Protein AF-A0A2W4JEU6-F1 (afdb_monomer_lite)

Structure (mmCIF, N/CA/C/O backbone):
data_AF-A0A2W4JEU6-F1
#
_entry.id   AF-A0A2W4JEU6-F1
#
loop_
_atom_site.group_PDB
_atom_site.id
_atom_site.type_symbol
_atom_site.label_atom_id
_atom_site.label_alt_id
_atom_site.label_comp_id
_atom_site.label_asym_id
_atom_site.label_entity_id
_atom_site.label_seq_id
_atom_site.pdbx_PDB_ins_code
_atom_site.Cartn_x
_atom_site.Cartn_y
_atom_site.Cartn_z
_atom_site.occupancy
_atom_site.B_iso_or_equiv
_atom_site.auth_seq_id
_atom_site.auth_comp_id
_atom_site.auth_asym_id
_atom_site.auth_atom_id
_atom_site.pdbx_PDB_model_num
ATOM 1 N N . LEU A 1 1 ? 1.274 -0.848 8.526 1.00 90.69 1 LEU A N 1
ATOM 2 C CA . LEU A 1 1 ? 2.165 -1.900 7.980 1.00 90.69 1 LEU A CA 1
ATOM 3 C C . LEU A 1 1 ? 3.248 -1.240 7.136 1.00 90.69 1 LEU A C 1
ATOM 5 O O . LEU A 1 1 ? 2.908 -0.411 6.297 1.00 90.69 1 LEU A O 1
ATOM 9 N N . CYS A 1 2 ? 4.511 -1.610 7.355 1.00 92.81 2 CYS A N 1
ATOM 10 C CA . CYS A 1 2 ? 5.651 -1.147 6.563 1.00 92.81 2 CYS A CA 1
ATOM 11 C C . CYS A 1 2 ? 6.364 -2.358 5.947 1.00 92.81 2 CYS A C 1
ATOM 13 O O . CYS A 1 2 ? 6.729 -3.273 6.682 1.00 92.81 2 CYS A O 1
ATOM 15 N N . GLN A 1 3 ? 6.557 -2.375 4.625 1.00 91.56 3 GLN A N 1
ATOM 16 C CA . GLN A 1 3 ? 7.283 -3.443 3.921 1.00 91.56 3 GLN A CA 1
ATOM 17 C C . GLN A 1 3 ? 8.493 -2.859 3.186 1.00 91.56 3 GLN A C 1
ATOM 19 O O . GLN A 1 3 ? 8.336 -2.044 2.276 1.00 91.56 3 GLN A O 1
ATOM 24 N N . GLY A 1 4 ? 9.697 -3.280 3.584 1.00 94.38 4 GLY A N 1
ATOM 25 C CA . GLY A 1 4 ? 10.959 -2.893 2.935 1.00 94.38 4 GLY A CA 1
ATOM 26 C C . GLY A 1 4 ? 11.343 -3.774 1.743 1.00 94.38 4 GLY A C 1
ATOM 27 O O . GLY A 1 4 ? 12.317 -3.488 1.059 1.00 94.38 4 GLY A O 1
ATOM 28 N N . HIS A 1 5 ? 10.580 -4.837 1.483 1.00 94.25 5 HIS A N 1
ATOM 29 C CA . HIS A 1 5 ? 10.772 -5.717 0.339 1.00 94.25 5 HIS A CA 1
ATOM 30 C C . HIS A 1 5 ? 9.416 -6.049 -0.282 1.00 94.25 5 HIS A C 1
ATOM 32 O O . HIS A 1 5 ? 8.514 -6.516 0.415 1.00 94.25 5 HIS A O 1
ATOM 38 N N . CYS A 1 6 ? 9.278 -5.801 -1.585 1.00 94.31 6 CYS A N 1
ATOM 39 C CA . CYS A 1 6 ? 8.120 -6.214 -2.366 1.00 94.31 6 CYS A CA 1
ATOM 40 C C . CYS A 1 6 ? 8.549 -7.382 -3.271 1.00 94.31 6 CYS A C 1
ATOM 42 O O . CYS A 1 6 ? 9.346 -7.167 -4.185 1.00 94.31 6 CYS A O 1
ATOM 44 N N . PRO A 1 7 ? 8.037 -8.608 -3.053 1.00 94.00 7 PRO A N 1
ATOM 45 C CA . PRO A 1 7 ? 8.463 -9.787 -3.816 1.00 94.00 7 PRO A CA 1
ATOM 46 C C . PRO A 1 7 ? 8.093 -9.704 -5.302 1.00 94.00 7 PRO A C 1
ATOM 48 O O . PRO A 1 7 ? 8.663 -10.407 -6.129 1.00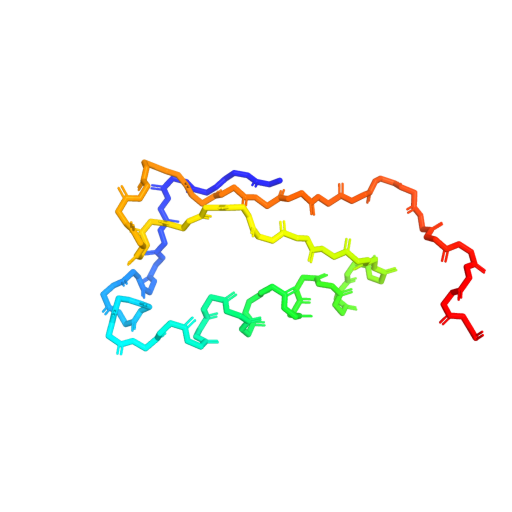 94.00 7 PRO A O 1
ATOM 51 N N . VAL A 1 8 ? 7.144 -8.832 -5.640 1.00 95.25 8 VAL A N 1
ATOM 52 C CA . VAL A 1 8 ? 6.662 -8.587 -7.001 1.00 95.25 8 VAL A CA 1
ATOM 53 C C . VAL A 1 8 ? 7.007 -7.175 -7.475 1.00 95.25 8 VAL A C 1
ATOM 55 O O . VAL A 1 8 ? 6.303 -6.637 -8.321 1.00 95.25 8 VAL A O 1
ATOM 58 N N . GLN A 1 9 ? 8.060 -6.547 -6.934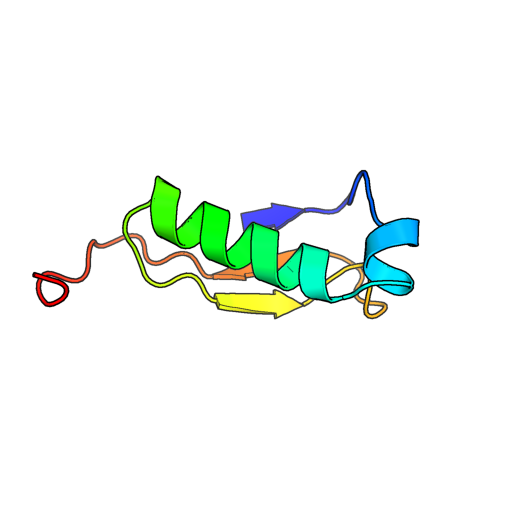 1.00 95.75 9 GLN A N 1
ATOM 59 C CA . GLN A 1 9 ? 8.377 -5.140 -7.206 1.00 95.75 9 GLN A CA 1
ATOM 60 C C . GLN A 1 9 ? 8.433 -4.818 -8.703 1.00 95.75 9 GLN A C 1
ATOM 62 O O . GLN A 1 9 ? 7.742 -3.907 -9.143 1.00 95.75 9 GLN A O 1
ATOM 67 N N . SER A 1 10 ? 9.195 -5.586 -9.485 1.00 96.25 10 SER A N 1
ATOM 68 C CA . SER A 1 10 ? 9.340 -5.358 -10.929 1.00 96.25 10 SER A CA 1
ATOM 69 C C . SER A 1 10 ? 8.012 -5.469 -11.682 1.00 96.25 10 SER A C 1
ATOM 71 O O . SER A 1 10 ? 7.755 -4.721 -12.621 1.00 96.25 10 SER A O 1
ATOM 73 N N . ILE A 1 11 ? 7.137 -6.378 -11.248 1.00 97.56 11 ILE A N 1
ATOM 74 C CA . ILE A 1 11 ? 5.794 -6.532 -11.811 1.00 97.56 11 ILE A CA 1
ATOM 75 C C . ILE A 1 11 ? 4.930 -5.338 -11.407 1.00 97.56 11 ILE A C 1
ATOM 77 O O . ILE A 1 11 ? 4.254 -4.775 -12.252 1.00 97.56 11 ILE A O 1
ATOM 81 N N . ALA A 1 12 ? 4.978 -4.918 -10.144 1.00 96.94 12 ALA A N 1
ATOM 82 C CA . ALA A 1 12 ? 4.214 -3.784 -9.640 1.00 96.94 12 ALA A CA 1
ATOM 83 C C . ALA A 1 12 ? 4.665 -2.435 -10.236 1.00 96.94 12 ALA A C 1
ATOM 85 O O . ALA A 1 12 ? 3.866 -1.503 -10.297 1.00 96.94 12 ALA A O 1
ATOM 86 N N . GLU A 1 13 ? 5.920 -2.325 -10.681 1.00 97.31 13 GLU A N 1
ATOM 87 C CA . GLU A 1 13 ? 6.428 -1.183 -11.455 1.00 97.31 13 GLU A CA 1
ATOM 88 C C . GLU A 1 13 ? 5.819 -1.147 -12.862 1.00 97.31 13 GLU A C 1
ATOM 90 O O . GLU A 1 13 ? 5.412 -0.087 -13.334 1.00 97.31 13 GLU A O 1
ATOM 95 N N . ALA A 1 14 ? 5.713 -2.305 -13.520 1.00 97.69 14 ALA A N 1
ATOM 96 C CA . ALA A 1 14 ? 5.110 -2.422 -14.848 1.00 97.69 14 ALA A CA 1
ATOM 97 C C . ALA A 1 14 ? 3.569 -2.387 -14.822 1.00 97.69 14 ALA A C 1
ATOM 99 O O . ALA A 1 14 ? 2.943 -1.963 -15.792 1.00 97.69 14 ALA A O 1
ATOM 100 N N . ALA A 1 15 ? 2.973 -2.840 -13.721 1.00 97.12 15 ALA A N 1
ATOM 101 C CA . ALA A 1 15 ? 1.544 -3.046 -13.530 1.00 97.12 15 ALA A CA 1
ATOM 102 C C . ALA A 1 15 ? 1.130 -2.590 -12.109 1.00 97.12 15 ALA A C 1
ATOM 104 O O . ALA A 1 15 ? 1.064 -3.391 -11.169 1.00 97.12 15 ALA A O 1
ATOM 105 N N . PRO A 1 16 ? 0.875 -1.285 -11.901 1.00 93.81 16 PRO A N 1
ATOM 106 C CA . PRO A 1 16 ? 0.546 -0.734 -10.584 1.00 93.81 16 PRO A CA 1
ATOM 107 C C . PRO A 1 16 ? -0.723 -1.314 -9.942 1.00 93.81 16 PRO A C 1
ATOM 109 O O . PRO A 1 16 ? -0.860 -1.277 -8.717 1.00 93.81 16 PRO A O 1
ATOM 112 N N . GLU A 1 17 ? -1.626 -1.910 -10.726 1.00 96.06 17 GLU A N 1
ATOM 113 C CA . GLU A 1 17 ? -2.861 -2.535 -10.247 1.00 96.06 17 GLU A CA 1
ATOM 114 C C . GLU A 1 17 ? -2.619 -3.667 -9.238 1.00 96.06 17 GLU A C 1
ATOM 116 O O . GLU A 1 17 ? -3.506 -3.979 -8.438 1.00 96.06 17 GLU A O 1
ATOM 121 N N . TRP A 1 18 ? -1.415 -4.248 -9.219 1.00 96.25 18 TRP A N 1
ATOM 122 C CA . TRP A 1 18 ? -0.995 -5.214 -8.203 1.00 96.25 18 TRP A CA 1
ATOM 123 C C . TRP A 1 18 ? -0.949 -4.590 -6.805 1.00 96.25 18 TRP A C 1
ATOM 125 O O . TRP A 1 18 ? -1.403 -5.206 -5.838 1.00 96.25 18 TRP A O 1
ATOM 135 N N . CYS A 1 19 ? -0.469 -3.348 -6.688 1.00 96.12 19 CYS A N 1
ATOM 136 C CA . CYS A 1 19 ? -0.464 -2.620 -5.417 1.00 96.12 19 CYS A CA 1
ATOM 137 C C . CYS A 1 19 ? -1.896 -2.306 -4.949 1.00 96.12 19 CYS A C 1
ATOM 139 O O . CYS A 1 19 ? -2.205 -2.392 -3.755 1.00 96.12 19 CYS A O 1
ATOM 141 N N . ASP A 1 20 ? -2.796 -1.990 -5.881 1.00 95.44 20 ASP A N 1
ATOM 142 C CA . ASP A 1 20 ? -4.205 -1.745 -5.564 1.00 95.44 20 ASP A CA 1
ATOM 143 C C . ASP A 1 20 ? -4.921 -3.036 -5.152 1.00 95.44 20 ASP A C 1
ATOM 145 O O . ASP A 1 20 ? -5.698 -3.046 -4.194 1.00 95.44 20 ASP A O 1
ATOM 149 N N . ALA A 1 21 ? -4.643 -4.143 -5.845 1.00 96.12 21 ALA A N 1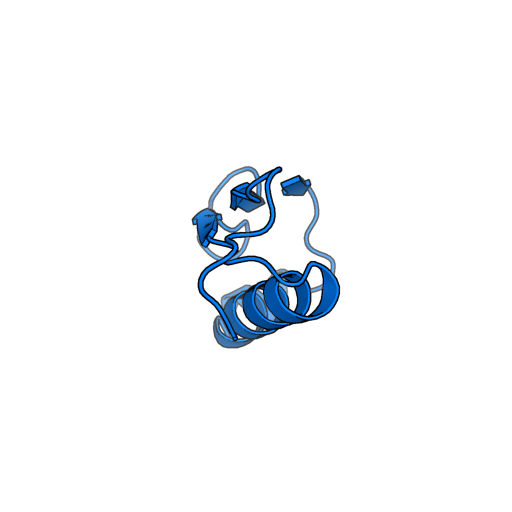
ATOM 150 C CA . ALA A 1 21 ? -5.181 -5.459 -5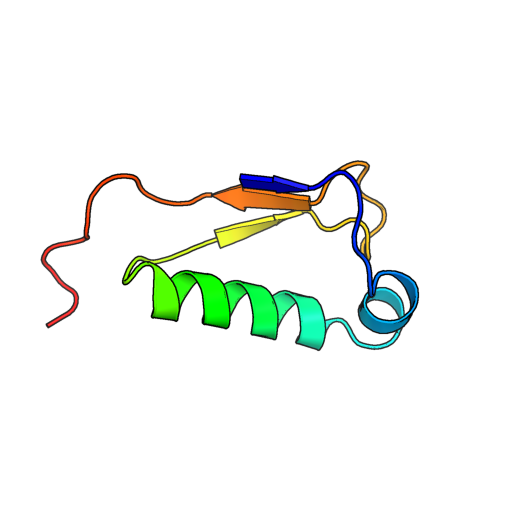.521 1.00 96.12 21 ALA A CA 1
ATOM 151 C C . ALA A 1 21 ? -4.750 -5.915 -4.123 1.00 96.12 21 ALA A C 1
ATOM 153 O O . ALA A 1 21 ? -5.589 -6.375 -3.350 1.00 96.12 21 ALA A O 1
ATOM 154 N N . GLU A 1 22 ? -3.482 -5.717 -3.761 1.00 95.69 22 GLU A N 1
ATOM 155 C CA . GLU A 1 22 ? -2.982 -6.006 -2.417 1.00 95.69 22 GLU A CA 1
ATOM 156 C C . GLU A 1 22 ? -3.666 -5.123 -1.356 1.00 95.69 22 GLU A C 1
ATOM 158 O O . GLU A 1 22 ? -4.054 -5.615 -0.299 1.00 95.69 22 GLU A O 1
ATOM 163 N N . THR A 1 23 ? -3.896 -3.833 -1.639 1.00 96.00 23 THR A N 1
ATOM 164 C CA . THR A 1 23 ? -4.627 -2.938 -0.719 1.00 96.00 23 THR A CA 1
ATOM 165 C C . THR A 1 23 ? -6.059 -3.421 -0.495 1.00 96.00 23 THR A C 1
ATOM 167 O O . THR A 1 23 ? -6.501 -3.521 0.649 1.00 96.00 23 THR A O 1
ATOM 170 N N . ARG A 1 24 ? -6.767 -3.798 -1.570 1.00 96.50 24 ARG A N 1
ATOM 171 C CA . ARG A 1 24 ? -8.112 -4.388 -1.479 1.00 96.50 24 ARG A CA 1
ATOM 172 C C . ARG A 1 24 ? -8.109 -5.706 -0.709 1.00 96.50 24 ARG A C 1
ATOM 174 O O . ARG A 1 24 ? -9.024 -5.947 0.074 1.00 96.50 24 ARG A O 1
ATOM 181 N N . ALA A 1 25 ? -7.091 -6.543 -0.905 1.00 95.81 25 ALA A N 1
ATOM 182 C CA . ALA A 1 25 ? -6.942 -7.792 -0.169 1.00 95.81 25 ALA A CA 1
ATOM 183 C C . ALA A 1 25 ? -6.771 -7.535 1.335 1.00 95.81 25 ALA A C 1
ATOM 185 O O . ALA A 1 25 ? -7.470 -8.162 2.128 1.00 95.81 25 ALA A O 1
ATOM 186 N N . PHE A 1 26 ? -5.931 -6.572 1.733 1.00 95.12 26 PHE A N 1
ATOM 187 C CA . PHE A 1 26 ? -5.801 -6.181 3.139 1.00 95.12 26 PHE A CA 1
ATOM 188 C C . PHE A 1 26 ? -7.113 -5.661 3.717 1.00 95.12 26 PHE A C 1
ATOM 190 O O . PHE A 1 26 ? -7.512 -6.121 4.783 1.00 95.12 26 PHE A O 1
ATOM 197 N N . SER A 1 27 ? -7.818 -4.777 3.006 1.00 95.06 27 SER A N 1
ATOM 198 C CA . SER A 1 27 ? -9.132 -4.303 3.451 1.00 95.06 27 SER A CA 1
ATOM 199 C C . SER A 1 27 ? -10.132 -5.433 3.651 1.00 95.06 27 SER A C 1
ATOM 201 O O . SER A 1 27 ? -10.813 -5.464 4.667 1.00 95.06 27 SER A O 1
ATOM 203 N N . LYS A 1 28 ? -10.191 -6.390 2.719 1.00 95.31 28 LYS A N 1
ATOM 204 C CA . LYS A 1 28 ? -11.106 -7.531 2.809 1.00 95.31 28 LYS A CA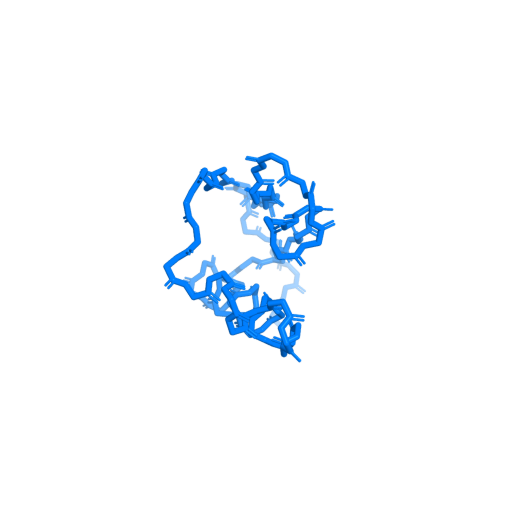 1
ATOM 205 C C . LYS A 1 28 ? -10.762 -8.474 3.963 1.00 95.31 28 LYS A C 1
ATOM 207 O O . LYS A 1 28 ? -11.664 -8.981 4.614 1.00 95.31 28 LYS A O 1
ATOM 212 N N . VAL A 1 29 ? -9.477 -8.753 4.183 1.00 95.00 29 VAL A N 1
ATOM 213 C CA . VAL A 1 29 ? -9.028 -9.680 5.238 1.00 95.00 29 VAL A CA 1
ATOM 214 C C . VAL A 1 29 ? -9.211 -9.074 6.626 1.00 95.00 29 VAL A C 1
ATOM 216 O O . VAL A 1 29 ? -9.564 -9.788 7.558 1.00 95.00 29 VAL A O 1
ATOM 219 N N . LEU A 1 30 ? -8.951 -7.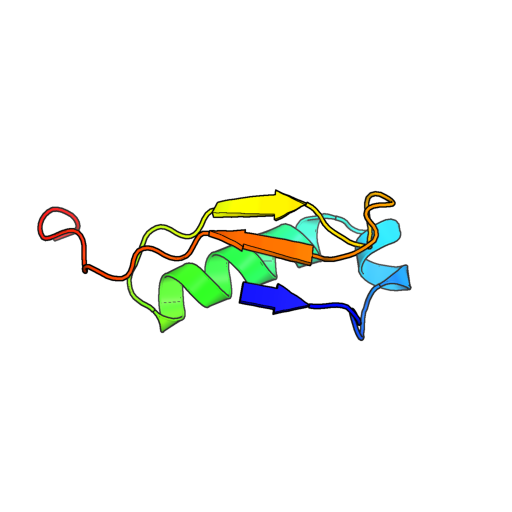775 6.766 1.00 93.12 30 LEU A N 1
ATOM 220 C CA . LEU A 1 30 ? -8.995 -7.079 8.051 1.00 93.12 30 LEU A CA 1
ATOM 221 C C . LEU A 1 30 ? -10.362 -6.458 8.361 1.00 93.12 30 LEU A C 1
ATOM 223 O O . LEU A 1 30 ? -10.549 -5.973 9.470 1.00 93.12 30 LEU A O 1
ATOM 227 N N . ASP A 1 31 ? -11.282 -6.456 7.394 1.00 93.00 31 ASP A N 1
ATOM 228 C CA . ASP A 1 31 ? -12.609 -5.831 7.478 1.00 93.00 31 ASP A CA 1
ATOM 229 C C . ASP A 1 31 ? -12.562 -4.353 7.914 1.00 93.00 31 ASP A C 1
ATOM 231 O O . ASP A 1 31 ? -13.362 -3.862 8.709 1.00 93.00 31 ASP A O 1
ATOM 235 N N . VAL A 1 32 ? -11.566 -3.623 7.402 1.00 93.62 32 VAL A N 1
ATOM 236 C CA . VAL A 1 32 ? -11.380 -2.188 7.651 1.00 93.62 32 VAL A CA 1
ATOM 237 C C . VAL A 1 32 ? -10.957 -1.458 6.383 1.00 93.62 32 VAL A C 1
ATOM 239 O O . VAL A 1 32 ? -10.355 -2.027 5.465 1.00 93.62 32 VAL A O 1
ATOM 242 N N . HIS A 1 33 ? -11.226 -0.155 6.334 1.00 93.06 33 HIS A N 1
ATOM 243 C CA . HIS A 1 33 ? -10.695 0.691 5.274 1.00 93.06 33 HIS A CA 1
ATOM 244 C C . HIS A 1 33 ? -9.173 0.829 5.419 1.00 93.06 33 HIS A C 1
ATOM 246 O O . HIS A 1 33 ? -8.679 1.376 6.402 1.00 93.06 33 HIS A O 1
ATOM 252 N N . VAL A 1 34 ? -8.427 0.338 4.432 1.00 95.06 34 VAL A N 1
ATOM 253 C CA . VAL A 1 34 ? -6.964 0.373 4.405 1.00 95.06 34 VAL A CA 1
ATOM 254 C C . VAL A 1 34 ? -6.518 1.374 3.349 1.00 95.06 34 VAL A C 1
ATOM 256 O O . VAL A 1 34 ? -7.010 1.355 2.223 1.00 95.06 34 VAL A O 1
ATOM 259 N N . GLN A 1 35 ? -5.541 2.215 3.692 1.00 95.69 35 GLN A N 1
ATOM 260 C CA . GLN A 1 35 ? -4.996 3.212 2.771 1.00 95.69 35 GLN A CA 1
ATOM 261 C C . GLN A 1 35 ? -3.508 2.976 2.512 1.00 95.69 35 GLN A C 1
ATOM 263 O O . GLN A 1 35 ? -2.697 2.930 3.440 1.00 95.69 35 GLN A O 1
ATOM 268 N N . ARG A 1 36 ? -3.132 2.886 1.233 1.00 96.12 36 ARG A N 1
ATOM 269 C CA . ARG A 1 36 ? -1.736 2.845 0.779 1.00 96.12 36 ARG A CA 1
ATOM 270 C C . ARG A 1 36 ? -1.207 4.267 0.599 1.00 96.12 36 ARG A C 1
ATOM 272 O O . ARG A 1 36 ? -1.745 5.018 -0.205 1.00 96.12 36 ARG A O 1
ATOM 279 N N . LEU A 1 37 ? -0.150 4.629 1.321 1.00 96.50 37 LEU A N 1
ATOM 280 C CA . LEU A 1 37 ? 0.474 5.956 1.230 1.00 96.50 37 LEU A CA 1
ATOM 281 C C . LEU A 1 37 ? 1.657 5.979 0.258 1.00 96.50 37 LEU A C 1
ATOM 283 O O . LEU A 1 37 ? 1.825 6.929 -0.500 1.00 96.50 37 LEU A O 1
ATOM 287 N N . SER A 1 38 ? 2.482 4.932 0.279 1.00 96.81 38 SER A N 1
ATOM 288 C CA . SER A 1 38 ? 3.685 4.824 -0.549 1.00 96.81 38 SER A CA 1
ATOM 289 C C . SER A 1 38 ? 3.917 3.383 -0.981 1.00 96.81 38 SER A C 1
ATOM 291 O O . SER A 1 38 ? 3.496 2.448 -0.293 1.00 96.81 38 SER A O 1
ATOM 293 N N . THR A 1 39 ? 4.611 3.195 -2.103 1.00 97.12 39 THR A N 1
ATOM 294 C CA . THR A 1 39 ? 5.019 1.874 -2.593 1.00 97.12 39 THR A CA 1
ATOM 295 C C . THR A 1 39 ? 6.455 1.908 -3.109 1.00 97.12 39 THR A C 1
ATOM 297 O O . THR A 1 39 ? 6.884 2.897 -3.705 1.00 97.12 39 THR A O 1
ATOM 300 N N . LEU A 1 40 ? 7.187 0.807 -2.908 1.00 97.06 40 LEU A N 1
ATOM 301 C CA . LEU A 1 40 ? 8.501 0.578 -3.523 1.00 97.06 40 LEU A CA 1
ATOM 302 C C . LEU A 1 40 ? 8.416 0.700 -5.051 1.00 97.06 40 LEU A C 1
ATOM 304 O O . LEU A 1 40 ? 9.244 1.364 -5.660 1.00 97.06 40 LEU A O 1
ATOM 308 N N . ALA A 1 41 ? 7.339 0.176 -5.647 1.00 96.25 41 ALA A N 1
ATOM 309 C CA . ALA A 1 41 ? 7.072 0.258 -7.085 1.00 96.25 41 ALA A CA 1
ATOM 310 C C . ALA A 1 41 ? 6.910 1.693 -7.629 1.00 96.25 41 ALA A C 1
ATOM 312 O O . ALA A 1 41 ? 6.962 1.913 -8.832 1.00 96.25 41 ALA A O 1
ATOM 313 N N . ARG A 1 42 ? 6.703 2.686 -6.753 1.00 95.25 42 ARG A N 1
ATOM 314 C CA . ARG A 1 42 ? 6.658 4.113 -7.110 1.00 95.25 42 ARG A CA 1
ATOM 315 C C . ARG A 1 42 ? 7.908 4.875 -6.656 1.00 95.25 42 ARG A C 1
ATOM 317 O O . ARG A 1 42 ? 7.881 6.100 -6.593 1.00 95.25 42 ARG A O 1
ATOM 324 N N . GLY A 1 43 ? 8.985 4.164 -6.322 1.00 94.88 43 GLY A N 1
ATOM 325 C CA . GLY A 1 43 ? 10.275 4.747 -5.949 1.00 94.88 43 GLY A CA 1
ATOM 326 C C . GLY A 1 43 ? 10.404 5.169 -4.483 1.00 94.88 43 GLY A C 1
ATOM 327 O O . GLY A 1 43 ? 11.374 5.835 -4.131 1.00 94.88 43 GLY A O 1
ATOM 328 N N . ALA A 1 44 ? 9.459 4.808 -3.608 1.00 96.62 44 ALA A N 1
ATOM 329 C CA . ALA A 1 44 ? 9.638 5.017 -2.170 1.00 96.62 44 ALA A CA 1
ATOM 330 C C . ALA A 1 44 ? 10.662 4.024 -1.592 1.00 96.62 44 ALA A C 1
ATOM 332 O O . ALA A 1 44 ? 10.903 2.974 -2.174 1.00 96.62 44 ALA A O 1
ATOM 333 N N . HIS A 1 45 ? 11.211 4.305 -0.406 1.00 95.94 45 HIS A N 1
ATOM 334 C CA . HIS A 1 45 ? 12.111 3.374 0.300 1.00 95.94 45 HIS A CA 1
ATOM 335 C C . HIS A 1 45 ? 11.381 2.218 0.998 1.00 95.94 45 HIS A C 1
ATOM 337 O O . HIS A 1 45 ? 11.991 1.221 1.371 1.00 95.94 45 HIS A O 1
ATOM 343 N N . VAL A 1 46 ? 10.078 2.372 1.226 1.00 96.88 46 VAL A N 1
ATOM 344 C CA . VAL A 1 46 ? 9.243 1.414 1.950 1.00 96.88 46 VAL A CA 1
ATOM 345 C C . VAL A 1 46 ? 7.800 1.553 1.471 1.00 96.88 46 VAL A C 1
ATOM 347 O O . VAL A 1 46 ? 7.317 2.666 1.217 1.00 96.88 46 VAL A O 1
ATOM 350 N N . CYS A 1 47 ? 7.088 0.434 1.348 1.00 97.06 47 CYS A N 1
ATOM 351 C CA . CYS A 1 47 ? 5.638 0.473 1.197 1.00 97.06 47 CYS A CA 1
ATOM 352 C C . CYS A 1 47 ? 5.011 0.827 2.547 1.00 97.06 47 CYS A C 1
ATOM 354 O O . CYS A 1 47 ? 5.208 0.092 3.516 1.00 97.06 47 CYS A O 1
ATOM 356 N N . THR A 1 48 ? 4.233 1.907 2.607 1.00 97.12 48 THR A N 1
ATOM 357 C CA . THR A 1 48 ? 3.561 2.352 3.836 1.00 97.12 48 THR A CA 1
ATOM 358 C C . THR A 1 48 ? 2.058 2.218 3.674 1.00 97.12 48 THR A C 1
ATOM 360 O O . THR A 1 48 ? 1.468 2.793 2.758 1.00 97.12 48 THR A O 1
ATOM 363 N N . THR A 1 49 ? 1.439 1.467 4.581 1.00 96.69 49 THR A N 1
ATOM 364 C CA . THR A 1 49 ? -0.006 1.231 4.602 1.00 96.69 49 THR A CA 1
ATOM 365 C C . THR A 1 49 ? -0.581 1.587 5.968 1.00 96.69 49 THR A C 1
ATOM 367 O O . THR A 1 49 ? -0.153 1.029 6.987 1.00 96.69 49 THR A O 1
ATOM 370 N N . THR A 1 50 ? -1.571 2.477 5.982 1.00 96.25 50 THR A N 1
ATOM 371 C CA . THR A 1 50 ? -2.357 2.829 7.165 1.00 96.25 50 THR A CA 1
ATOM 372 C C . THR A 1 50 ? -3.480 1.819 7.340 1.00 96.25 50 THR A C 1
ATOM 374 O O . THR A 1 50 ? -4.295 1.624 6.440 1.00 96.25 50 THR A O 1
ATOM 377 N N . ILE A 1 51 ? -3.505 1.184 8.509 1.00 94.94 51 ILE A N 1
ATOM 378 C CA . ILE A 1 51 ? -4.524 0.216 8.911 1.00 94.94 51 ILE A CA 1
ATOM 379 C C . ILE A 1 51 ? -5.154 0.760 10.198 1.00 94.94 51 ILE A C 1
ATOM 381 O O . ILE A 1 51 ? -4.431 0.908 11.189 1.00 94.94 51 ILE A O 1
ATOM 385 N N . PRO A 1 52 ? -6.452 1.096 10.199 1.00 92.94 52 PRO A N 1
ATOM 386 C CA . PRO A 1 52 ? -7.172 1.452 11.413 1.00 92.94 52 PRO A CA 1
ATOM 387 C C . PRO A 1 52 ? -7.173 0.279 12.395 1.00 92.94 52 PRO A C 1
ATOM 389 O O . PRO A 1 52 ? -7.374 -0.865 12.000 1.00 92.94 52 PRO A O 1
ATOM 392 N N . LEU A 1 53 ? -6.956 0.565 13.679 1.00 87.19 53 LEU A N 1
ATOM 393 C CA . LEU A 1 53 ? -6.978 -0.458 14.734 1.00 87.19 53 LEU A CA 1
ATOM 394 C C . LEU A 1 53 ? -8.389 -0.724 15.279 1.00 87.19 53 LEU A C 1
ATOM 396 O O . LEU A 1 53 ? -8.587 -1.690 16.009 1.00 87.19 53 LEU A O 1
ATOM 400 N N . SER A 1 54 ? -9.357 0.113 14.907 1.00 80.12 54 SER A N 1
ATOM 401 C CA . SER A 1 54 ? -10.762 -0.039 15.275 1.00 80.12 54 SER A CA 1
ATOM 402 C C . SER A 1 54 ? -11.577 -0.368 14.031 1.00 80.12 54 SER A C 1
ATOM 404 O O . SER A 1 54 ? -11.448 0.309 13.008 1.00 80.12 54 SER A O 1
ATOM 406 N N . ILE A 1 55 ? -12.434 -1.384 14.133 1.00 69.69 55 ILE A N 1
ATOM 407 C CA . ILE A 1 55 ? -13.433 -1.695 13.108 1.00 69.69 55 ILE A CA 1
ATOM 408 C C . ILE A 1 55 ? -14.375 -0.493 13.024 1.00 69.69 55 ILE A C 1
ATOM 410 O O . ILE A 1 55 ? -14.907 -0.050 14.042 1.00 69.69 55 ILE A O 1
ATOM 414 N N . GLN A 1 56 ? -14.559 0.077 11.832 1.00 65.19 56 GLN A N 1
ATOM 415 C CA . GLN A 1 56 ? -15.559 1.126 11.665 1.00 65.19 56 GLN A CA 1
ATOM 416 C C . GLN A 1 56 ? -16.943 0.474 11.743 1.00 65.19 56 GLN A C 1
ATOM 418 O O . GLN A 1 56 ? -17.353 -0.212 10.811 1.00 65.19 56 GLN A O 1
ATOM 423 N N . GLU A 1 57 ? -17.676 0.709 12.836 1.00 59.09 57 GLU A N 1
ATOM 424 C CA . GLU A 1 57 ? -19.032 0.176 13.087 1.00 59.09 57 GLU A CA 1
ATOM 425 C C . GLU A 1 57 ? -20.089 0.553 12.016 1.00 59.09 57 GLU A C 1
ATOM 427 O O . GLU A 1 57 ? -21.240 0.143 12.120 1.00 59.09 57 GLU A O 1
ATOM 432 N N . GLY A 1 58 ? -19.726 1.302 10.968 1.00 56.97 58 GLY A N 1
ATOM 433 C CA . GLY A 1 58 ? -20.630 1.808 9.930 1.00 56.97 58 GLY A CA 1
ATOM 434 C C . GLY A 1 58 ? -20.582 1.101 8.569 1.00 56.97 58 GLY A C 1
ATOM 435 O O . GLY A 1 58 ? -21.093 1.667 7.610 1.00 56.97 58 GLY A O 1
ATOM 436 N N . SER A 1 59 ? -19.957 -0.075 8.439 1.00 56.88 59 SER A N 1
ATOM 437 C CA . SER A 1 59 ? -19.845 -0.795 7.150 1.00 56.88 59 SER A CA 1
ATOM 438 C C . SER A 1 59 ? -20.827 -1.974 6.981 1.00 56.88 59 SER A C 1
ATOM 440 O O . SER A 1 59 ? -20.551 -2.884 6.195 1.00 56.88 59 SER A O 1
ATOM 442 N N . ARG A 1 60 ? -21.950 -1.988 7.712 1.00 52.44 60 ARG A N 1
ATOM 443 C CA . ARG A 1 60 ? -23.045 -2.958 7.511 1.00 52.44 60 ARG A CA 1
ATOM 444 C C . ARG A 1 60 ? -24.188 -2.356 6.713 1.00 52.44 60 ARG A C 1
ATOM 446 O O . ARG A 1 60 ? -24.574 -1.214 7.041 1.00 52.44 60 ARG A O 1
#

Radius of gyration: 12.31 Å; chains: 1; bounding box: 35×16×30 Å

pLDDT: mean 91.5, std 10.96, range [52.44, 97.69]

Foldseek 3Di:
DKAQDDPCLVVCLVPVVVVVVVLVVCCVVVVARKDWDDDVSVVDRITDIDDDPDRDPPPD

Sequence (60 aa):
LCQGHCPVQSIAEAAPEWCDAETRAFSKVLDVHVQRLSTLARGAHVCTTTIPLSIQEGSR

Secondary structure (DSSP, 8-state):
-EES--TTHHHHHH-THHHHHHHHHHHHHHTS--EEEE-GGGT-SSEEEE--SS--TT--